Protein AF-A0A2D7PL23-F1 (afdb_monomer)

Nearest PDB structures (foldseek):
  6nuk-assembly1_A  TM=4.004E-01  e=9.772E-01  synthetic construct
  8v9l-assembly1_g  TM=3.086E-01  e=1.117E+00  Mycolicibacterium smegmatis MC2 155
  9b8p-assembly1_H  TM=3.348E-01  e=1.117E+00  Rattus norvegicus
  7y4l-assembly1_b7  TM=2.470E-01  e=1.781E+00  Porphyridium purpureum

Mean predicted aligned error: 10.42 Å

Sequence (77 aa):
MGHVPRTIRRALAQFIEEVGADSVVIVWTKTRRGVTSTHEATFGNEYACKGALESVLDDWTQPEAYEEDEEDGDSSS

Structure (mmCIF, N/CA/C/O backbone):
data_AF-A0A2D7PL23-F1
#
_entry.id   AF-A0A2D7PL23-F1
#
loop_
_atom_site.group_PDB
_atom_site.id
_atom_site.type_symbol
_atom_site.label_atom_id
_atom_site.label_alt_id
_atom_site.label_comp_id
_atom_site.label_asym_id
_atom_site.label_entity_id
_atom_site.label_seq_id
_atom_site.pdbx_PDB_ins_code
_atom_site.Cartn_x
_atom_site.Cartn_y
_atom_site.Cartn_z
_atom_site.occupancy
_atom_site.B_iso_or_equiv
_atom_site.auth_seq_id
_at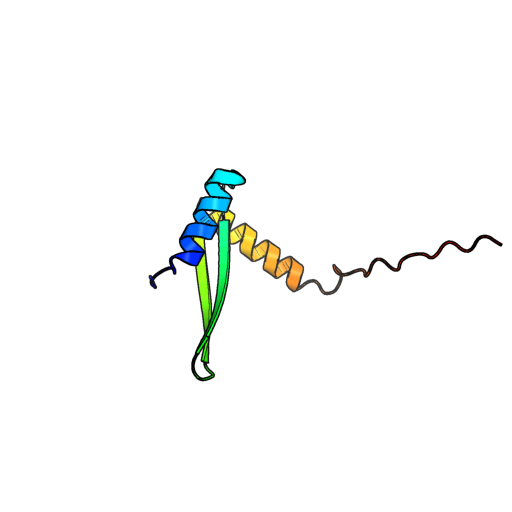om_site.auth_comp_id
_atom_site.auth_asym_id
_atom_site.auth_atom_id
_atom_site.pdbx_PDB_model_num
ATOM 1 N N . MET A 1 1 ? 7.004 -9.173 11.710 1.00 48.47 1 MET A N 1
ATOM 2 C CA . MET A 1 1 ? 6.153 -8.811 10.555 1.00 48.47 1 MET A CA 1
ATOM 3 C C . MET A 1 1 ? 4.845 -9.574 10.654 1.00 48.47 1 MET A C 1
ATOM 5 O O . MET A 1 1 ? 4.877 -10.795 10.754 1.00 48.47 1 MET A O 1
ATOM 9 N N . GLY A 1 2 ? 3.716 -8.867 10.743 1.00 61.12 2 GLY A N 1
ATOM 10 C CA . GLY A 1 2 ? 2.390 -9.486 10.825 1.00 61.12 2 GLY A CA 1
ATOM 11 C C . GLY A 1 2 ? 2.061 -10.305 9.574 1.00 61.12 2 GLY A C 1
ATOM 12 O O . GLY A 1 2 ? 2.643 -10.104 8.511 1.00 61.12 2 GLY A O 1
ATOM 13 N N . HIS A 1 3 ? 1.138 -11.257 9.695 1.00 79.44 3 HIS A N 1
ATOM 14 C CA . HIS A 1 3 ? 0.700 -12.048 8.549 1.00 79.44 3 HIS A CA 1
ATOM 15 C C . HIS A 1 3 ? -0.094 -11.172 7.570 1.00 79.44 3 HIS A C 1
ATOM 17 O O . HIS A 1 3 ? -1.214 -10.766 7.883 1.00 79.44 3 HIS A O 1
ATOM 23 N N . VAL A 1 4 ? 0.462 -10.919 6.382 1.00 86.12 4 VAL A N 1
ATOM 24 C CA . VAL A 1 4 ? -0.247 -10.216 5.304 1.00 86.12 4 VAL A CA 1
ATOM 25 C C . VAL A 1 4 ? -1.405 -11.098 4.808 1.00 86.12 4 VAL A C 1
ATOM 27 O O . VAL A 1 4 ? -1.167 -12.229 4.350 1.00 86.12 4 VAL A O 1
ATOM 30 N N . PRO A 1 5 ? -2.667 -10.627 4.888 1.00 91.50 5 PRO A N 1
ATOM 31 C CA . PRO A 1 5 ? -3.824 -11.413 4.477 1.00 91.50 5 PRO A CA 1
ATOM 32 C C . PRO A 1 5 ? -3.717 -11.889 3.024 1.00 91.50 5 PRO A C 1
ATOM 34 O O . PRO A 1 5 ? -3.164 -11.207 2.164 1.00 91.50 5 PRO A O 1
ATOM 37 N N . ARG A 1 6 ? -4.293 -13.061 2.722 1.00 93.62 6 ARG A N 1
ATOM 38 C CA . ARG A 1 6 ? -4.310 -13.613 1.352 1.00 93.62 6 ARG A CA 1
ATOM 39 C C . ARG A 1 6 ? -4.898 -12.639 0.329 1.00 93.62 6 ARG A C 1
ATOM 41 O O . ARG A 1 6 ? -4.380 -12.566 -0.777 1.00 93.62 6 ARG A O 1
ATOM 48 N N . THR A 1 7 ? -5.937 -11.895 0.700 1.00 94.81 7 THR A N 1
ATOM 49 C CA . THR A 1 7 ? -6.566 -10.896 -0.174 1.00 94.81 7 THR A CA 1
ATOM 50 C C . THR A 1 7 ? -5.595 -9.779 -0.547 1.00 94.81 7 THR A C 1
ATOM 52 O O . THR A 1 7 ? -5.497 -9.441 -1.718 1.00 94.81 7 THR A O 1
ATOM 55 N N . ILE A 1 8 ? -4.806 -9.286 0.414 1.00 95.56 8 ILE A N 1
ATOM 56 C CA . ILE A 1 8 ? -3.796 -8.246 0.169 1.00 95.56 8 ILE A CA 1
ATOM 57 C C . ILE A 1 8 ? -2.687 -8.774 -0.742 1.00 95.56 8 ILE A C 1
ATOM 59 O O . ILE A 1 8 ? -2.292 -8.103 -1.686 1.00 95.56 8 ILE A O 1
ATOM 63 N N . ARG A 1 9 ? -2.234 -10.017 -0.530 1.00 93.44 9 ARG A N 1
ATOM 64 C CA . ARG A 1 9 ? -1.247 -10.648 -1.421 1.00 93.44 9 ARG A CA 1
ATOM 65 C C . ARG A 1 9 ? -1.749 -10.809 -2.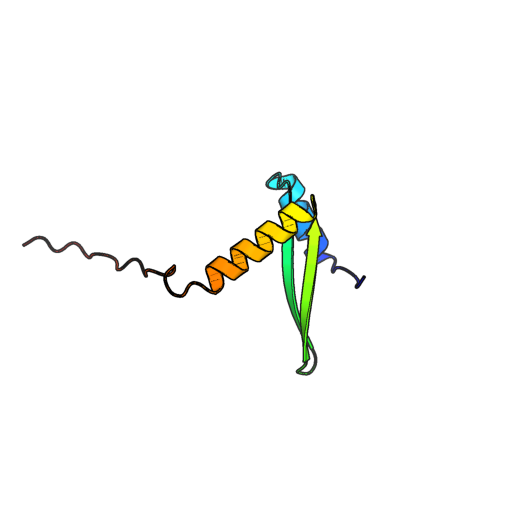855 1.00 93.44 9 ARG A C 1
ATOM 67 O O . ARG A 1 9 ? -0.964 -10.653 -3.778 1.00 93.44 9 ARG A O 1
ATOM 74 N N . ARG A 1 10 ? -3.035 -11.123 -3.039 1.00 95.44 10 ARG A N 1
ATOM 75 C CA . ARG A 1 10 ? -3.649 -11.187 -4.373 1.00 95.44 10 ARG A CA 1
ATOM 76 C C . ARG A 1 10 ? -3.719 -9.809 -5.019 1.00 95.44 10 ARG A C 1
ATOM 78 O O . ARG A 1 10 ? -3.323 -9.693 -6.165 1.00 95.44 10 ARG A O 1
ATOM 85 N N . ALA A 1 11 ? -4.150 -8.790 -4.277 1.00 95.44 11 ALA A N 1
ATOM 86 C CA . ALA A 1 11 ? -4.184 -7.421 -4.783 1.00 95.44 11 ALA A CA 1
ATOM 87 C C . ALA A 1 11 ? -2.790 -6.948 -5.225 1.00 95.44 11 ALA A C 1
ATOM 89 O O . ALA A 1 11 ? -2.648 -6.447 -6.332 1.00 95.44 11 ALA A O 1
ATOM 90 N N . LEU A 1 12 ? -1.752 -7.193 -4.411 1.00 94.62 12 LEU A N 1
ATOM 91 C CA . LEU A 1 12 ? -0.364 -6.912 -4.795 1.00 94.62 12 LEU A CA 1
ATOM 92 C C . LEU A 1 12 ? 0.006 -7.605 -6.110 1.00 94.62 12 LEU A C 1
ATOM 94 O O . LEU A 1 12 ? 0.493 -6.944 -7.017 1.00 94.62 12 LEU A O 1
ATOM 98 N N . ALA A 1 13 ? -0.260 -8.910 -6.232 1.00 93.88 13 ALA A N 1
ATOM 99 C CA . ALA A 1 13 ? 0.043 -9.655 -7.453 1.00 93.88 13 ALA A CA 1
ATOM 100 C C . ALA A 1 13 ? -0.667 -9.073 -8.684 1.00 93.88 13 ALA A C 1
ATOM 102 O O . ALA A 1 13 ? -0.028 -8.918 -9.713 1.00 93.88 13 ALA A O 1
ATOM 103 N N . GLN A 1 14 ? -1.938 -8.675 -8.574 1.00 96.38 14 GLN A N 1
ATOM 104 C CA . GLN A 1 14 ? -2.660 -8.063 -9.696 1.00 96.38 14 GLN A CA 1
ATOM 105 C C . GLN A 1 14 ? -2.043 -6.732 -10.132 1.00 96.38 14 GLN A C 1
ATOM 107 O O . GLN A 1 14 ? -1.846 -6.517 -11.322 1.00 96.38 14 GLN A O 1
ATOM 112 N N . PHE A 1 15 ? -1.672 -5.855 -9.196 1.00 95.38 15 PHE A N 1
ATOM 113 C CA . PHE A 1 15 ? -0.998 -4.603 -9.558 1.00 95.38 15 PHE A CA 1
ATOM 114 C C . PHE A 1 15 ? 0.363 -4.843 -10.223 1.00 95.38 15 PHE A C 1
ATOM 116 O O . PHE A 1 15 ? 0.734 -4.133 -11.153 1.00 95.38 15 PHE A O 1
ATOM 123 N N . ILE A 1 16 ? 1.096 -5.861 -9.780 1.00 93.00 16 ILE A N 1
ATOM 124 C CA . ILE A 1 16 ? 2.400 -6.201 -10.356 1.00 93.00 16 ILE A CA 1
ATOM 125 C C . ILE A 1 16 ? 2.234 -6.820 -11.750 1.00 93.00 16 ILE A C 1
ATOM 127 O O . ILE A 1 16 ? 2.929 -6.430 -12.680 1.00 93.00 16 ILE A O 1
ATOM 131 N N . GLU A 1 17 ? 1.324 -7.782 -11.904 1.00 95.19 17 GLU A N 1
ATOM 132 C CA . GLU A 1 17 ? 1.205 -8.600 -13.116 1.00 95.19 17 GLU A CA 1
ATOM 133 C C . GLU A 1 17 ? 0.337 -7.950 -14.200 1.00 95.19 17 GLU A C 1
ATOM 135 O O . GLU A 1 17 ? 0.662 -8.053 -15.380 1.00 95.19 17 GLU A O 1
ATOM 140 N N . GLU A 1 18 ? -0.760 -7.288 -13.823 1.00 95.81 18 GLU A N 1
ATOM 141 C CA . GLU A 1 18 ? -1.732 -6.735 -14.777 1.00 95.81 18 GLU A CA 1
ATOM 142 C C . GLU A 1 18 ? -1.424 -5.276 -15.131 1.00 95.81 18 GLU A C 1
ATOM 144 O O . GLU A 1 18 ? -1.581 -4.873 -16.282 1.00 95.81 18 GLU A O 1
ATOM 149 N N . VAL A 1 19 ? -0.970 -4.484 -14.153 1.00 93.19 19 VAL A N 1
ATOM 150 C CA . VAL A 1 19 ? -0.655 -3.055 -14.347 1.00 93.19 19 VAL A CA 1
ATOM 151 C C . VAL A 1 19 ? 0.834 -2.841 -14.637 1.00 93.19 19 VAL A C 1
ATOM 153 O O . VAL A 1 19 ? 1.208 -1.811 -15.193 1.00 93.19 19 VAL A O 1
ATOM 156 N N . GLY A 1 20 ? 1.692 -3.811 -14.301 1.00 92.56 20 GLY A N 1
ATOM 157 C CA . GLY A 1 20 ? 3.141 -3.663 -14.438 1.00 92.56 20 GLY A CA 1
ATOM 158 C C . GLY A 1 20 ? 3.718 -2.654 -13.446 1.00 92.56 20 GLY A C 1
ATOM 159 O O . GLY A 1 20 ? 4.667 -1.951 -13.775 1.00 92.56 20 GLY A O 1
ATOM 160 N N . ALA A 1 21 ? 3.120 -2.527 -12.258 1.00 92.56 21 ALA A N 1
ATOM 161 C CA . ALA A 1 21 ? 3.561 -1.552 -11.270 1.00 92.56 21 ALA A CA 1
ATOM 162 C C . ALA A 1 21 ? 4.961 -1.890 -10.721 1.00 92.56 21 ALA A C 1
ATOM 164 O O . ALA A 1 21 ? 5.176 -2.967 -10.161 1.00 92.56 21 ALA A O 1
ATOM 165 N N . ASP A 1 22 ? 5.888 -0.930 -10.804 1.00 91.00 22 ASP A N 1
ATOM 166 C CA . ASP A 1 22 ? 7.253 -1.058 -10.266 1.00 91.00 22 ASP A CA 1
ATOM 167 C C . ASP A 1 22 ? 7.300 -1.020 -8.726 1.00 91.00 22 ASP A C 1
ATOM 169 O O . ASP A 1 22 ? 8.201 -1.579 -8.092 1.00 91.00 22 ASP A O 1
ATOM 173 N N . SER A 1 23 ? 6.321 -0.357 -8.106 1.00 93.69 23 SER A N 1
ATOM 174 C CA . SER A 1 23 ? 6.169 -0.273 -6.654 1.00 93.69 23 SER A CA 1
ATOM 175 C C . SER A 1 23 ? 4.706 -0.141 -6.255 1.00 93.69 23 SER A C 1
ATOM 177 O O . SER A 1 23 ? 3.951 0.579 -6.906 1.00 93.69 23 SER A O 1
ATOM 179 N N . VAL A 1 24 ? 4.313 -0.803 -5.166 1.00 93.75 24 VAL A N 1
ATOM 180 C CA . VAL A 1 24 ? 2.932 -0.803 -4.665 1.00 93.75 24 VAL A CA 1
ATOM 181 C C . VAL A 1 24 ? 2.932 -0.653 -3.149 1.00 93.75 24 VAL A C 1
ATOM 183 O O . VAL A 1 24 ? 3.645 -1.375 -2.451 1.00 93.75 24 VAL A O 1
ATOM 186 N N . VAL A 1 25 ? 2.079 0.235 -2.639 1.00 93.56 25 VAL A N 1
ATOM 187 C CA . VAL A 1 25 ? 1.776 0.374 -1.210 1.00 93.56 25 VAL A CA 1
ATOM 188 C C . VAL A 1 25 ? 0.286 0.134 -1.013 1.00 93.56 25 VAL A C 1
ATOM 190 O O . VAL A 1 25 ? -0.540 0.819 -1.607 1.00 93.56 25 VAL A O 1
ATOM 193 N N . ILE A 1 26 ? -0.069 -0.842 -0.178 1.00 93.25 26 ILE A N 1
ATOM 194 C CA . ILE A 1 26 ? -1.457 -1.076 0.230 1.00 93.25 26 ILE A CA 1
ATOM 195 C C . ILE A 1 26 ? -1.569 -0.804 1.722 1.00 93.25 26 ILE A C 1
ATOM 197 O O . ILE A 1 26 ? -1.010 -1.549 2.529 1.00 93.25 26 ILE A O 1
ATOM 201 N N . VAL A 1 27 ? -2.341 0.220 2.080 1.00 91.69 27 VAL A N 1
ATOM 202 C CA . VAL A 1 27 ? -2.698 0.548 3.465 1.00 91.69 27 VAL A CA 1
ATOM 203 C C . VAL A 1 27 ? -4.138 0.117 3.711 1.00 91.69 27 VAL A C 1
ATOM 205 O O . VAL A 1 27 ? -5.027 0.401 2.911 1.00 91.69 27 VAL A O 1
ATOM 208 N N . TRP A 1 28 ? -4.394 -0.582 4.814 1.00 92.25 28 TRP A N 1
ATOM 209 C CA . TRP A 1 28 ? -5.756 -0.941 5.206 1.00 92.25 28 TRP A CA 1
ATOM 210 C C . TRP A 1 28 ? -5.949 -0.853 6.712 1.00 92.25 28 TRP A C 1
ATOM 212 O O . TRP A 1 28 ? -5.027 -1.040 7.508 1.00 92.25 28 TRP A O 1
ATOM 222 N N . THR A 1 29 ? -7.193 -0.624 7.120 1.00 92.62 29 THR A N 1
ATOM 223 C CA . THR A 1 29 ? -7.589 -0.672 8.523 1.00 92.62 29 THR A CA 1
ATOM 224 C C . THR A 1 29 ? -8.352 -1.955 8.819 1.00 92.62 29 THR A C 1
ATOM 226 O O . THR A 1 29 ? -9.014 -2.556 7.972 1.00 92.62 29 THR A O 1
ATOM 229 N N . LYS A 1 30 ? -8.229 -2.425 10.055 1.00 91.62 30 LYS A N 1
ATOM 230 C CA . LYS A 1 30 ? -8.985 -3.554 10.577 1.00 91.62 30 LYS A CA 1
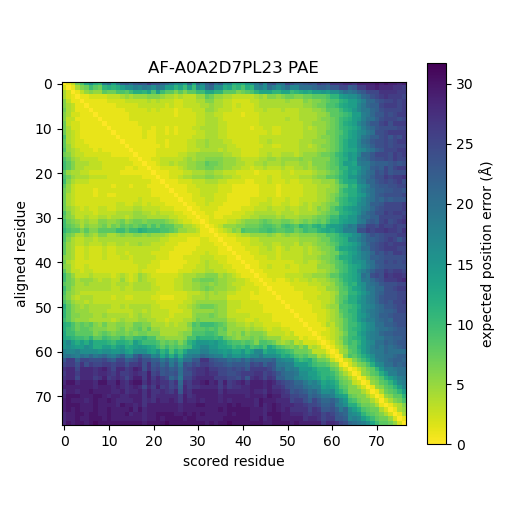ATOM 231 C C . LYS A 1 30 ? -9.555 -3.176 11.929 1.00 91.62 30 LYS A C 1
ATOM 233 O O . LYS A 1 30 ? -8.804 -2.999 12.891 1.00 91.62 30 LYS A O 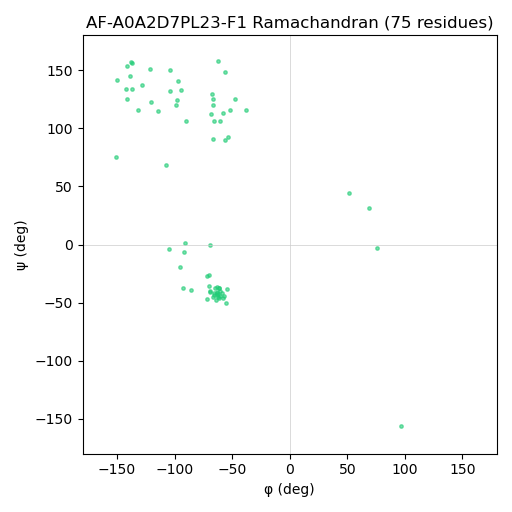1
ATOM 238 N N . THR A 1 31 ? -10.880 -3.122 12.001 1.00 94.19 31 THR A N 1
ATOM 239 C CA . THR A 1 31 ? -11.617 -2.879 13.242 1.00 94.19 31 THR A CA 1
ATOM 240 C C . THR 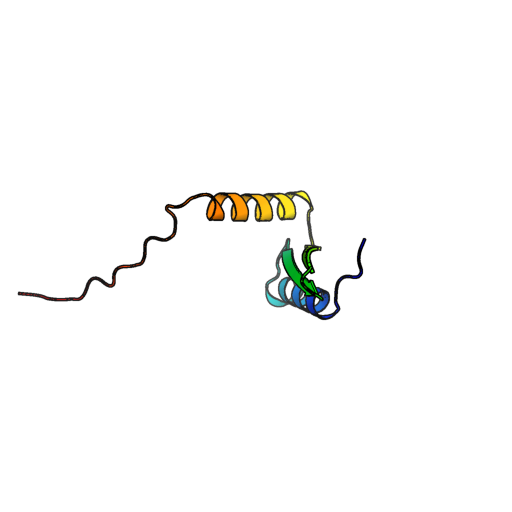A 1 31 ? -12.092 -4.203 13.828 1.00 94.19 31 THR A C 1
ATOM 242 O O . THR A 1 31 ? -12.768 -4.994 13.171 1.00 94.19 31 THR A O 1
ATOM 245 N N . ARG A 1 32 ? -11.728 -4.480 15.083 1.00 92.31 32 ARG A N 1
ATOM 246 C CA . ARG A 1 32 ? -12.177 -5.666 15.819 1.00 92.31 32 ARG A CA 1
ATOM 247 C C . ARG A 1 32 ? -12.446 -5.298 17.272 1.00 92.31 32 ARG A C 1
ATOM 249 O O . ARG A 1 32 ? -11.553 -4.817 17.955 1.00 92.31 32 ARG A O 1
ATOM 256 N N . ARG A 1 33 ? -13.659 -5.593 17.761 1.00 92.88 33 ARG A N 1
ATOM 257 C CA . ARG A 1 33 ? -14.078 -5.328 19.156 1.00 92.88 33 ARG A CA 1
ATOM 258 C C . ARG A 1 33 ? -13.813 -3.875 19.591 1.00 92.88 33 ARG A C 1
ATOM 260 O O . ARG A 1 33 ? -13.271 -3.642 20.662 1.00 92.88 33 ARG A O 1
ATOM 267 N N . GLY A 1 34 ? -14.144 -2.916 18.728 1.00 93.44 34 GLY A N 1
ATOM 268 C CA . GLY A 1 34 ? -13.946 -1.487 18.999 1.00 93.44 34 GLY A CA 1
ATOM 269 C C . GLY A 1 34 ? -12.500 -0.990 18.883 1.00 93.44 34 GLY A C 1
ATOM 270 O O . GLY A 1 34 ? -12.276 0.206 19.000 1.00 93.44 34 GLY A O 1
ATOM 271 N N . VAL A 1 35 ? -11.527 -1.866 18.611 1.00 92.88 35 VAL A N 1
ATOM 272 C CA . VAL A 1 35 ? -10.138 -1.468 18.348 1.00 92.88 35 VAL A CA 1
ATOM 273 C C . VAL A 1 35 ? -9.904 -1.434 16.844 1.00 92.88 35 VAL A C 1
ATOM 275 O O . VAL A 1 35 ? -10.039 -2.461 16.173 1.00 92.88 35 VAL A O 1
ATOM 278 N N . THR A 1 36 ? -9.540 -0.266 16.322 1.00 94.69 36 THR A N 1
ATOM 279 C CA . THR A 1 36 ? -9.082 -0.094 14.939 1.00 94.69 36 THR A CA 1
ATOM 280 C C . THR A 1 36 ? -7.562 -0.161 14.902 1.00 94.69 36 THR A C 1
ATOM 282 O O . THR A 1 36 ? -6.880 0.445 15.721 1.00 94.69 36 THR A O 1
ATOM 285 N N . SER A 1 37 ? -7.034 -0.932 13.957 1.00 92.69 37 SER A N 1
ATOM 286 C CA . SER A 1 37 ? -5.599 -1.071 13.712 1.00 92.69 37 SER A CA 1
ATOM 287 C C . SER A 1 37 ? -5.313 -0.821 12.240 1.00 92.69 37 SER A C 1
ATOM 289 O O . SER A 1 37 ? -6.055 -1.316 11.392 1.00 92.69 37 SER A O 1
ATOM 291 N N . THR A 1 38 ? -4.254 -0.077 11.949 1.00 91.81 38 THR A N 1
ATOM 292 C CA . THR A 1 38 ? -3.778 0.169 10.585 1.00 91.81 38 THR A CA 1
ATOM 293 C C . THR A 1 38 ? -2.646 -0.795 10.270 1.00 91.81 38 THR A C 1
ATOM 295 O O . THR A 1 38 ? -1.834 -1.120 11.136 1.00 91.81 38 THR A O 1
ATOM 298 N N . HIS A 1 39 ? -2.633 -1.291 9.041 1.00 92.50 39 HIS A N 1
ATOM 299 C CA . HIS A 1 39 ? -1.657 -2.243 8.536 1.00 92.50 39 HIS A CA 1
ATOM 300 C C . HIS A 1 39 ? -1.237 -1.815 7.138 1.00 92.50 39 HIS A C 1
ATOM 302 O O . HIS A 1 39 ? -2.005 -1.168 6.424 1.00 92.50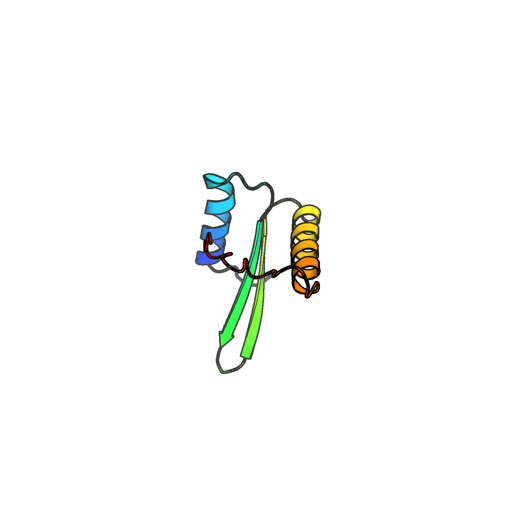 39 HIS A O 1
ATOM 308 N N . GLU A 1 40 ? -0.048 -2.241 6.741 1.00 92.75 40 GLU A N 1
ATOM 309 C CA . GLU A 1 40 ? 0.489 -1.974 5.416 1.00 92.75 40 GLU A CA 1
ATOM 310 C C . GLU A 1 40 ? 1.168 -3.209 4.825 1.00 92.75 40 GLU A C 1
ATOM 312 O O . GLU A 1 40 ? 1.590 -4.131 5.536 1.00 92.75 40 GLU A O 1
ATOM 317 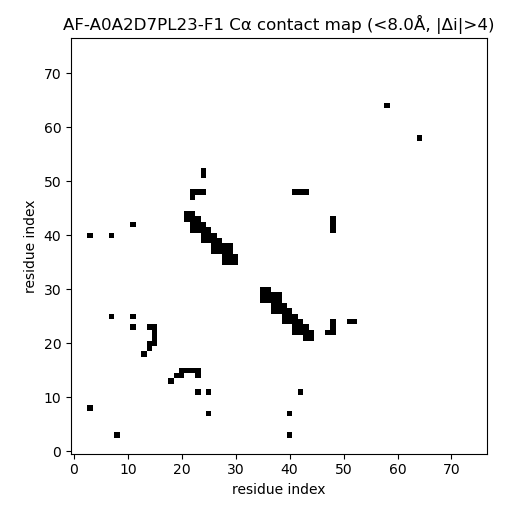N N . ALA A 1 41 ? 1.249 -3.226 3.500 1.00 93.25 41 ALA A N 1
ATOM 318 C CA . ALA A 1 41 ? 2.055 -4.156 2.736 1.00 93.25 41 ALA A CA 1
ATOM 319 C C . ALA A 1 41 ? 2.649 -3.412 1.543 1.00 93.25 41 ALA A C 1
ATOM 321 O O . ALA A 1 41 ? 1.938 -2.686 0.845 1.00 93.25 41 ALA A O 1
ATOM 322 N N . THR A 1 42 ? 3.942 -3.616 1.317 1.00 93.88 42 THR A N 1
ATOM 323 C CA . THR A 1 42 ? 4.701 -2.948 0.263 1.00 93.88 42 THR A CA 1
ATOM 324 C C . THR A 1 42 ? 5.324 -3.961 -0.689 1.00 93.88 42 THR A C 1
ATOM 326 O O . THR A 1 42 ? 5.623 -5.100 -0.313 1.00 93.88 42 THR A O 1
ATOM 329 N N . PHE A 1 43 ? 5.507 -3.546 -1.938 1.00 94.44 43 PHE A N 1
ATOM 330 C CA . PHE A 1 43 ? 6.263 -4.265 -2.956 1.00 94.44 43 PHE A CA 1
ATOM 331 C C . PHE A 1 43 ? 7.105 -3.282 -3.773 1.00 94.44 43 PHE A C 1
ATOM 333 O O . PHE A 1 43 ? 6.645 -2.181 -4.066 1.00 94.44 43 PHE A O 1
ATOM 340 N N . GLY A 1 44 ? 8.301 -3.708 -4.185 1.00 92.19 44 GLY A N 1
ATOM 341 C CA . GLY A 1 44 ? 9.215 -2.915 -5.006 1.00 92.19 44 GLY A CA 1
ATOM 342 C C . GLY A 1 44 ? 10.281 -2.192 -4.185 1.00 92.19 44 GLY A C 1
ATOM 343 O O . GLY A 1 44 ? 10.645 -2.618 -3.087 1.00 92.19 44 GLY A O 1
ATOM 344 N N . ASN A 1 45 ? 10.821 -1.111 -4.745 1.00 93.00 45 ASN A N 1
ATOM 345 C CA . ASN A 1 45 ? 11.849 -0.312 -4.086 1.00 93.00 45 ASN A CA 1
ATOM 346 C C . ASN A 1 45 ? 11.276 0.412 -2.852 1.00 93.00 45 ASN A C 1
ATOM 348 O O . ASN A 1 45 ? 10.255 1.095 -2.940 1.00 93.00 45 ASN A O 1
ATOM 352 N N . GLU A 1 46 ? 11.957 0.291 -1.711 1.00 92.12 46 GLU A N 1
ATOM 353 C CA . GLU A 1 46 ? 11.520 0.877 -0.438 1.00 92.12 46 GLU A CA 1
ATOM 354 C C . GLU A 1 46 ? 11.394 2.408 -0.495 1.00 92.12 46 GLU A C 1
ATOM 356 O O . GLU A 1 46 ? 10.422 2.962 0.015 1.00 92.12 46 GLU A O 1
ATOM 361 N N . TYR A 1 47 ? 12.319 3.100 -1.168 1.00 92.38 47 TYR A N 1
ATOM 362 C CA . TYR A 1 47 ? 12.276 4.558 -1.315 1.00 92.38 47 TYR A CA 1
ATOM 363 C C . TYR A 1 47 ? 11.137 5.017 -2.223 1.00 92.38 47 TYR A C 1
ATOM 365 O O . TYR A 1 47 ? 10.516 6.036 -1.937 1.00 92.38 47 TYR A O 1
ATOM 373 N N . ALA A 1 48 ? 10.826 4.255 -3.277 1.00 92.25 48 ALA A N 1
ATOM 374 C CA . ALA A 1 48 ? 9.671 4.538 -4.129 1.00 92.25 48 ALA A CA 1
ATOM 375 C C . ALA A 1 48 ? 8.356 4.363 -3.353 1.00 92.25 48 ALA A C 1
ATOM 377 O O . ALA A 1 48 ? 7.489 5.231 -3.402 1.00 92.25 48 ALA A O 1
ATOM 378 N N . CYS A 1 49 ? 8.244 3.290 -2.561 1.00 93.44 49 CYS A N 1
ATOM 379 C CA . CYS A 1 49 ? 7.091 3.064 -1.686 1.00 93.44 49 CYS A CA 1
ATOM 380 C C . CYS A 1 49 ? 6.926 4.191 -0.660 1.00 93.44 49 CYS A C 1
ATOM 382 O O . CYS A 1 49 ? 5.820 4.680 -0.443 1.00 93.44 49 CYS A O 1
ATOM 384 N N . LYS A 1 50 ? 8.028 4.623 -0.041 1.00 91.81 50 LYS A N 1
ATOM 385 C CA . LYS A 1 50 ? 8.014 5.723 0.922 1.00 91.81 50 LYS A CA 1
ATOM 386 C C . LYS A 1 50 ? 7.592 7.042 0.270 1.00 91.81 50 LYS A C 1
ATOM 388 O O . LYS A 1 50 ? 6.703 7.698 0.797 1.00 91.81 50 LYS A O 1
ATOM 393 N N . GLY A 1 51 ? 8.171 7.388 -0.881 1.00 90.88 51 GLY A N 1
ATOM 394 C CA . GLY A 1 51 ? 7.812 8.602 -1.616 1.00 90.88 51 GLY A CA 1
ATOM 395 C C . GLY A 1 51 ? 6.348 8.611 -2.061 1.00 90.88 51 GLY A C 1
ATOM 396 O O . GLY A 1 51 ? 5.687 9.638 -1.959 1.00 90.88 51 GLY A O 1
ATOM 397 N N . ALA A 1 52 ? 5.806 7.458 -2.471 1.00 87.38 52 ALA A N 1
ATOM 398 C CA . ALA A 1 52 ? 4.386 7.330 -2.795 1.00 87.38 52 ALA A CA 1
ATOM 399 C C . ALA A 1 52 ? 3.487 7.589 -1.574 1.00 87.38 52 ALA A C 1
ATOM 401 O O . ALA A 1 52 ? 2.470 8.265 -1.691 1.00 87.38 52 ALA A O 1
ATOM 402 N N . LEU A 1 53 ? 3.863 7.081 -0.395 1.00 88.31 53 LEU A N 1
ATOM 403 C CA . LEU A 1 53 ? 3.101 7.316 0.831 1.00 88.31 53 LEU A CA 1
ATOM 404 C C . LEU A 1 53 ? 3.184 8.779 1.291 1.00 88.31 53 LEU A C 1
ATOM 406 O O . LEU A 1 53 ? 2.172 9.337 1.705 1.00 88.31 53 LEU A O 1
ATOM 410 N N . GLU A 1 54 ? 4.365 9.395 1.208 1.00 89.00 54 GLU A N 1
ATOM 411 C CA . GLU A 1 54 ? 4.568 10.815 1.524 1.00 89.00 54 GLU A CA 1
ATOM 412 C C . GLU A 1 54 ? 3.745 11.711 0.592 1.00 89.00 54 GLU A C 1
ATOM 414 O O . GLU A 1 54 ? 3.002 12.550 1.085 1.00 89.00 54 GLU A O 1
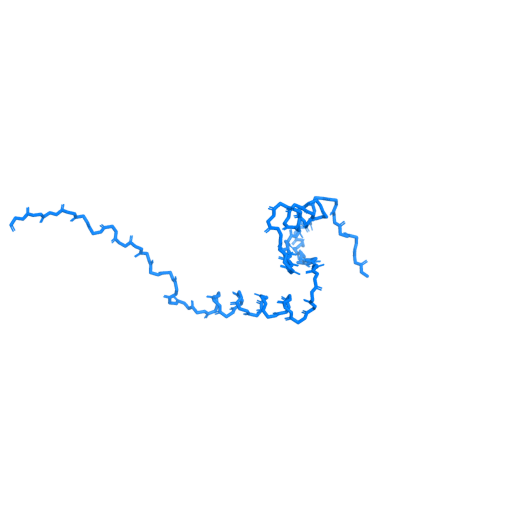ATOM 419 N N . SER A 1 55 ? 3.758 11.452 -0.721 1.00 84.81 55 SER A N 1
ATOM 420 C CA . SER A 1 55 ? 2.934 12.188 -1.693 1.00 84.81 55 SER A CA 1
ATOM 421 C C . SER A 1 55 ? 1.443 12.125 -1.357 1.00 84.81 55 SER A C 1
ATOM 423 O O . SER A 1 55 ? 0.766 13.143 -1.390 1.00 84.81 55 SER A O 1
ATOM 425 N N . VAL A 1 56 ? 0.926 10.947 -0.986 1.00 81.88 56 VAL A N 1
ATOM 426 C CA . VAL A 1 56 ? -0.491 10.794 -0.613 1.00 81.88 56 VAL A CA 1
ATOM 427 C C . VAL A 1 56 ? -0.826 11.573 0.660 1.00 81.88 56 VAL A C 1
ATOM 429 O O . VAL A 1 56 ? -1.919 12.123 0.772 1.00 81.88 56 VAL A O 1
ATOM 432 N N . LEU A 1 57 ? 0.087 11.612 1.635 1.00 81.19 57 LEU A N 1
ATOM 433 C CA . LEU A 1 57 ? -0.098 12.394 2.858 1.00 81.19 57 LEU A CA 1
ATOM 434 C C . LEU A 1 57 ? -0.044 13.898 2.580 1.00 81.19 57 LEU A C 1
ATOM 436 O O . LEU A 1 57 ? -0.847 14.640 3.146 1.00 81.19 57 LEU A O 1
ATOM 440 N N . ASP A 1 58 ? 0.859 14.337 1.709 1.00 81.94 58 ASP A N 1
ATOM 441 C CA . ASP A 1 58 ? 0.959 15.733 1.291 1.00 81.94 58 ASP A CA 1
ATOM 442 C C . ASP A 1 58 ? -0.328 16.171 0.574 1.00 81.94 58 ASP A C 1
ATOM 444 O O . ASP A 1 58 ? -0.902 17.195 0.937 1.00 81.94 58 ASP A O 1
ATOM 448 N N . ASP A 1 59 ? -0.861 15.352 -0.336 1.00 75.88 59 ASP A N 1
ATOM 449 C CA . ASP A 1 59 ? -2.133 15.620 -1.021 1.00 75.88 59 ASP A CA 1
ATOM 450 C C . ASP A 1 59 ? -3.322 15.655 -0.043 1.00 75.88 59 ASP A C 1
ATOM 452 O O . ASP A 1 59 ? -4.196 16.512 -0.137 1.00 75.88 59 ASP A O 1
ATOM 456 N N . TRP A 1 60 ? -3.362 14.752 0.944 1.00 66.81 60 TRP A N 1
ATOM 457 C CA . TRP A 1 60 ? -4.423 14.722 1.963 1.00 66.81 60 TRP A CA 1
ATOM 458 C C . TRP A 1 60 ? -4.366 15.882 2.957 1.00 66.81 60 TRP A C 1
ATOM 460 O O . TRP A 1 60 ? -5.376 16.215 3.581 1.00 66.81 60 TRP A O 1
ATOM 470 N N . THR A 1 61 ? -3.182 16.450 3.169 1.00 67.31 61 THR A N 1
ATOM 471 C CA . THR A 1 61 ? -2.978 17.566 4.099 1.00 67.31 61 THR A CA 1
ATOM 472 C C . THR A 1 61 ? -3.097 18.926 3.419 1.00 67.31 61 THR A C 1
ATOM 474 O O . THR A 1 61 ? -3.127 19.936 4.123 1.00 67.31 61 THR A O 1
ATOM 477 N N . GLN A 1 62 ? -3.240 18.958 2.090 1.00 63.00 62 GLN A N 1
ATOM 478 C CA . GLN A 1 62 ? -3.567 20.152 1.319 1.00 63.00 62 GLN A CA 1
ATOM 479 C C . GLN A 1 62 ? -5.096 20.290 1.182 1.00 63.00 62 GLN A C 1
ATOM 481 O O . GLN A 1 62 ? -5.721 19.556 0.418 1.00 63.00 62 GLN A O 1
ATOM 486 N N . PRO A 1 63 ? -5.742 21.227 1.904 1.00 55.81 63 PRO A N 1
ATOM 487 C CA . PRO A 1 63 ? -7.198 21.408 1.879 1.00 55.81 63 PRO A CA 1
ATOM 488 C C . PRO A 1 63 ? -7.756 21.957 0.549 1.00 55.81 63 PRO A C 1
ATOM 490 O O . PRO A 1 63 ? -8.962 22.146 0.441 1.00 55.81 63 PRO A O 1
ATOM 493 N N . GLU A 1 64 ? -6.909 22.221 -0.447 1.00 54.34 64 GLU A N 1
ATOM 494 C CA . GLU A 1 64 ? -7.244 22.975 -1.665 1.00 54.34 64 GLU A CA 1
ATOM 495 C C . GLU A 1 64 ? -7.412 22.099 -2.924 1.00 54.34 64 GLU A C 1
ATOM 497 O O . GLU A 1 64 ? -7.771 22.615 -3.973 1.00 54.34 64 GLU A O 1
ATOM 502 N N . ALA A 1 65 ? -7.180 20.781 -2.856 1.00 50.81 65 ALA A N 1
ATOM 503 C CA . ALA A 1 65 ? -7.155 19.912 -4.047 1.00 50.81 65 ALA A CA 1
ATOM 504 C C . ALA A 1 65 ? -8.509 19.275 -4.433 1.00 50.81 65 ALA A C 1
ATOM 506 O O . ALA A 1 65 ? -8.579 18.519 -5.401 1.00 50.81 65 ALA A O 1
ATOM 507 N N . TYR A 1 66 ? -9.581 19.569 -3.696 1.00 51.41 66 TYR A N 1
ATOM 508 C CA . TYR A 1 66 ? -10.951 19.222 -4.084 1.00 51.41 66 TYR A CA 1
ATOM 509 C C . TYR A 1 66 ? -11.677 20.501 -4.509 1.00 51.41 66 TYR A C 1
ATOM 511 O O . TYR A 1 66 ? -12.570 20.970 -3.807 1.00 51.41 66 TYR A O 1
ATOM 519 N N . GLU A 1 67 ? -11.276 21.094 -5.635 1.00 53.25 67 GLU A N 1
ATOM 520 C CA . GLU A 1 67 ? -12.224 21.924 -6.378 1.00 53.25 67 GLU A CA 1
ATOM 521 C C . GLU A 1 67 ? -13.312 20.960 -6.872 1.00 53.25 67 GLU A C 1
ATOM 523 O O . GLU A 1 67 ? -13.063 20.091 -7.709 1.00 53.25 67 GLU A O 1
ATOM 528 N N . GLU A 1 68 ? -14.493 21.020 -6.248 1.00 47.91 68 GLU A N 1
ATOM 529 C CA . GLU A 1 68 ? -15.712 20.500 -6.858 1.00 47.91 68 GLU A CA 1
ATOM 530 C C . GLU A 1 68 ? -15.791 21.145 -8.243 1.00 47.91 68 GLU A C 1
ATOM 532 O O . GLU A 1 68 ? -15.878 22.369 -8.336 1.00 47.91 68 GLU A O 1
ATOM 537 N N . ASP A 1 69 ? -15.707 20.339 -9.304 1.00 51.25 69 ASP A N 1
ATOM 538 C CA . ASP A 1 69 ? -16.125 20.758 -10.638 1.00 51.25 69 ASP A CA 1
ATOM 539 C C . ASP A 1 69 ? -17.596 21.199 -10.512 1.00 51.25 69 ASP A C 1
ATOM 541 O O . ASP A 1 69 ? -18.515 20.378 -10.597 1.00 51.25 69 ASP A O 1
ATOM 545 N N . GLU A 1 70 ? -17.832 22.486 -10.231 1.00 49.03 70 GLU A N 1
ATOM 546 C CA . GLU A 1 70 ? -19.133 23.103 -10.429 1.00 49.03 70 GLU A CA 1
ATOM 547 C C . GLU A 1 70 ? -19.416 22.973 -11.923 1.00 49.03 70 GLU A C 1
ATOM 549 O O . GLU A 1 70 ? -18.787 23.597 -12.776 1.00 49.03 70 GLU A O 1
ATOM 554 N N . GLU A 1 71 ? -20.328 22.053 -12.220 1.00 53.09 71 GLU A N 1
ATOM 555 C CA . GLU A 1 71 ? -20.940 21.829 -13.514 1.00 53.09 71 GLU A CA 1
ATOM 556 C C . GLU A 1 71 ? -21.523 23.173 -13.982 1.00 53.09 71 GLU A C 1
ATOM 558 O O . GLU A 1 71 ? -22.636 23.547 -13.609 1.00 53.09 71 GLU A O 1
ATOM 563 N N . ASP A 1 72 ? -20.733 23.941 -14.741 1.00 50.72 72 ASP A N 1
ATOM 564 C CA . ASP A 1 72 ? -21.149 25.218 -15.316 1.00 50.72 72 ASP A CA 1
ATOM 565 C C . ASP A 1 72 ? -22.239 24.925 -16.351 1.00 50.72 72 ASP A C 1
ATOM 567 O O . ASP A 1 72 ? -22.003 24.609 -17.523 1.00 50.72 72 ASP A O 1
ATOM 571 N N . GLY A 1 73 ? -23.471 24.943 -15.848 1.00 49.06 73 GLY A N 1
ATOM 572 C CA . GLY A 1 73 ? -24.690 24.773 -16.601 1.00 49.06 73 GLY A CA 1
ATOM 573 C C . GLY A 1 73 ? -24.776 25.832 -17.686 1.00 49.06 73 GLY A C 1
ATOM 574 O O . GLY A 1 73 ? -24.966 27.018 -17.419 1.00 49.06 73 GLY A O 1
ATOM 575 N N . ASP A 1 74 ? -24.688 25.352 -18.922 1.00 57.50 74 ASP A N 1
ATOM 576 C CA . ASP A 1 74 ? -25.129 26.028 -20.130 1.00 57.50 74 ASP A CA 1
ATOM 577 C C . ASP A 1 74 ? -26.431 26.802 -19.878 1.00 57.50 74 ASP A C 1
ATOM 579 O O . ASP A 1 74 ? -27.482 26.240 -19.557 1.00 57.50 74 ASP A O 1
ATOM 583 N N . SER A 1 75 ? -26.358 28.121 -19.997 1.00 50.81 75 SER A N 1
ATOM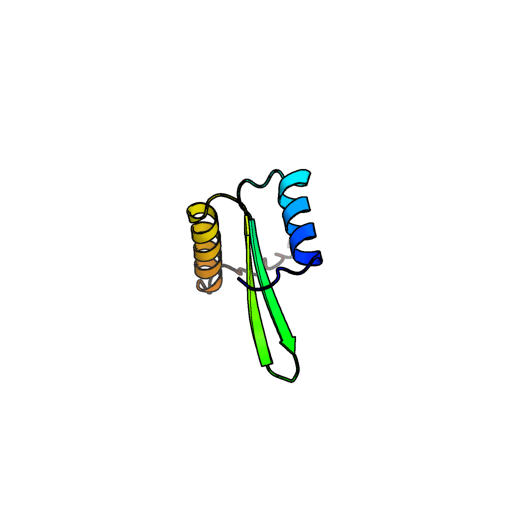 584 C CA . SER A 1 75 ? -27.521 28.991 -20.122 1.00 50.81 75 SER A CA 1
ATOM 585 C C . SER A 1 75 ? -27.123 30.213 -20.929 1.00 50.81 75 SER A C 1
ATOM 587 O O . SER A 1 75 ? -26.926 31.313 -20.421 1.00 50.81 75 SER A O 1
ATOM 589 N N . SER A 1 76 ? -27.008 29.993 -22.235 1.00 53.22 76 SER A N 1
ATOM 590 C CA . SER A 1 76 ? -27.145 31.031 -23.249 1.00 53.22 76 SER A CA 1
ATOM 591 C C . SER A 1 76 ? -28.390 31.897 -23.003 1.00 53.22 76 SER A C 1
ATOM 593 O O . SER A 1 76 ? -29.498 31.356 -22.957 1.00 53.22 76 SER A O 1
ATOM 595 N N . SER A 1 77 ? -28.226 33.222 -22.903 1.00 51.41 77 SER A N 1
ATOM 596 C CA . SER A 1 77 ? -29.224 34.260 -23.242 1.00 51.41 77 SER A CA 1
ATOM 597 C C . SER A 1 77 ? -28.580 35.642 -23.312 1.00 51.41 77 SER A C 1
ATOM 599 O O . SER A 1 77 ? -27.881 36.013 -22.346 1.00 51.41 77 SER A O 1
#

Foldseek 3Di:
DDDDDPVNVVVVCCCCPVVVDQKDKDWDWDDDPNDIDIDIDIDHDPVVNVVVVVVVVVVVPPPPPPPPPPPPDDDDD

Secondary structure (DSSP, 8-state):
-----HHHHHHHHHHHHTS--SEEEEEEEEEETTEEEEEEEEEE-HHHHHHHHHHHHHHHH-TTS------------

Solvent-accessible surface area (backbone atoms only — not comparable to full-atom values): 5004 Å² total; per-residue (Å²): 134,81,86,77,51,69,68,57,56,50,53,52,48,47,42,41,73,78,70,60,48,72,50,42,72,49,77,48,74,48,75,56,96,92,44,74,44,79,47,74,52,76,44,61,53,68,67,59,34,48,51,53,54,50,52,53,50,52,56,71,70,42,92,73,81,76,71,74,82,74,78,80,73,87,73,92,129

pLDDT: mean 81.92, std 17.0, range [47.91, 96.38]

Radius of gyration: 18.33 Å; Cα contacts (8 Å, |Δi|>4): 58; chains: 1; bounding box: 42×48×42 Å